Protein AF-A0A1F8F2M6-F1 (afdb_monomer_lite)

Sequence (140 aa):
MSILNFLADRERVKVRYQRGMRVTPGGMDYDENKDYTVIEVINLSRRPVTIKSIGGEYLWKYGGFLSSNSLRDGQVTIEAGKNHSILMEESIILWNDMDSFTAYNVTGKTYRAPVARFYIRWAWYTFKFFKKLFTKKSHP

Radius of gyration: 18.25 Å; chains: 1; bounding box: 55×32×52 Å

Secondary structure (DSSP, 8-state):
--HHHHHHTS--EEEEEEEEEPPPTT-TTS-TTS-EEEEEEEE-SSS-EEEEEEEEEESTTS-EEE-HHHHHH-SEEE-TT-EEEEEEEGGG--GGGEEEEEEEETTS-EEEEE-S-HHHHHHHHHHHHHHHHHHTTS--

pLDDT: mean 86.4, std 11.72, range [45.31, 97.31]

Foldseek 3Di:
DDPVVVVQQDWDKAKDKDWQDADDPDDPPDDRVFIKMKIKIFTQHQAKFKWQFKWFAFADDPGIDTDPQRVVVGIDIAHHGGMDIDIDTPVPDPLVGTQWIWTATPVRDIHTDGSDDPVVVVVRVVVVVVVVVVVVVPDD

Organism: NCBI:txid1802673

Structure (mmCIF, N/CA/C/O backbone):
data_AF-A0A1F8F2M6-F1
#
_entry.id   AF-A0A1F8F2M6-F1
#
loop_
_atom_site.group_PDB
_atom_site.id
_atom_site.type_symbol
_atom_site.label_atom_id
_atom_site.label_alt_id
_atom_site.label_comp_id
_atom_site.label_asym_id
_atom_site.label_entity_id
_atom_site.label_seq_id
_atom_site.pdbx_PDB_ins_code
_atom_site.Cartn_x
_atom_site.Cartn_y
_atom_site.Cartn_z
_atom_site.occupancy
_atom_site.B_iso_or_equiv
_atom_site.auth_seq_id
_atom_site.auth_comp_id
_atom_site.auth_asym_id
_atom_site.auth_atom_id
_atom_site.pdbx_PDB_model_num
ATOM 1 N N . MET A 1 1 ? -19.233 -1.543 28.646 1.00 54.22 1 MET A N 1
ATOM 2 C CA . MET A 1 1 ? -19.002 -1.934 27.234 1.00 54.22 1 MET A CA 1
ATOM 3 C C . MET A 1 1 ? -18.451 -3.349 27.209 1.00 54.22 1 MET A C 1
ATOM 5 O O . MET A 1 1 ? -17.463 -3.590 27.888 1.00 54.22 1 MET A O 1
ATOM 9 N N . SER A 1 2 ? -19.082 -4.285 26.495 1.00 71.38 2 SER A N 1
ATOM 10 C CA . SER A 1 2 ? -18.561 -5.655 26.373 1.00 71.38 2 SER A CA 1
ATOM 11 C C . SER A 1 2 ? -17.350 -5.703 25.425 1.00 71.38 2 SER A C 1
ATOM 13 O O . SER A 1 2 ? -17.235 -4.887 24.509 1.00 71.38 2 SER A O 1
ATOM 15 N N . ILE A 1 3 ? -16.457 -6.677 25.620 1.00 70.62 3 ILE A N 1
ATOM 16 C CA . ILE A 1 3 ? -15.261 -6.914 24.783 1.00 70.62 3 ILE A CA 1
ATOM 17 C C . ILE A 1 3 ? -15.631 -7.117 23.300 1.00 70.62 3 ILE A C 1
ATOM 19 O O . ILE A 1 3 ? -14.899 -6.694 22.405 1.00 70.62 3 ILE A O 1
ATOM 23 N N . LEU A 1 4 ? -16.803 -7.700 23.035 1.00 66.81 4 LEU A N 1
ATOM 24 C CA . LEU A 1 4 ? -17.357 -7.885 21.691 1.00 66.81 4 LEU A CA 1
ATOM 25 C C . LEU A 1 4 ? -17.573 -6.555 20.956 1.00 66.81 4 LEU A C 1
ATOM 27 O O . LEU A 1 4 ? -17.226 -6.446 19.781 1.00 66.81 4 LEU A O 1
ATOM 31 N N . ASN A 1 5 ? -18.070 -5.529 21.653 1.00 69.69 5 ASN A N 1
ATOM 32 C CA . ASN A 1 5 ? -18.255 -4.206 21.058 1.00 69.69 5 ASN A CA 1
ATOM 33 C C . ASN A 1 5 ? -16.908 -3.544 20.756 1.00 69.69 5 ASN A C 1
ATOM 35 O O . ASN A 1 5 ? -16.750 -2.953 19.696 1.00 69.69 5 ASN A O 1
ATOM 39 N N . PHE A 1 6 ? -15.912 -3.708 21.629 1.00 70.19 6 PHE A N 1
ATOM 40 C CA . PHE A 1 6 ? -14.571 -3.159 21.411 1.00 70.19 6 PHE A CA 1
ATOM 41 C C . PHE A 1 6 ? -13.874 -3.764 20.179 1.00 70.19 6 PHE A C 1
ATOM 43 O O . PHE A 1 6 ? -13.258 -3.047 19.392 1.00 70.19 6 PHE A O 1
ATOM 50 N N . LEU A 1 7 ? -13.998 -5.079 19.971 1.00 67.69 7 LEU A N 1
ATOM 51 C CA . LEU A 1 7 ? -13.432 -5.751 18.796 1.00 67.69 7 LEU A CA 1
ATOM 52 C C . LEU A 1 7 ? -14.165 -5.385 17.499 1.00 67.69 7 LEU A C 1
ATOM 54 O O . LEU A 1 7 ? -13.523 -5.255 16.455 1.00 67.69 7 LEU A O 1
ATOM 58 N N . ALA A 1 8 ? -15.487 -5.204 17.563 1.00 67.56 8 ALA A N 1
ATOM 59 C CA . ALA A 1 8 ? -16.301 -4.791 16.422 1.00 67.56 8 ALA A CA 1
ATOM 60 C C . ALA A 1 8 ? -16.034 -3.340 15.988 1.00 67.56 8 ALA A C 1
ATOM 62 O O . ALA A 1 8 ? -16.182 -3.017 14.810 1.00 67.56 8 ALA A O 1
ATOM 63 N N . ASP A 1 9 ? -15.633 -2.483 16.926 1.00 76.38 9 ASP A N 1
ATOM 64 C CA . ASP A 1 9 ? -15.401 -1.052 16.696 1.00 76.38 9 ASP A CA 1
ATOM 65 C C . ASP A 1 9 ? -13.936 -0.722 16.361 1.00 76.38 9 ASP A C 1
ATOM 67 O O . ASP A 1 9 ? -13.563 0.430 16.131 1.00 76.38 9 ASP A O 1
ATOM 71 N N . ARG A 1 10 ? -13.078 -1.747 16.316 1.00 82.69 10 ARG A N 1
ATOM 72 C CA . ARG A 1 10 ? -11.682 -1.588 15.925 1.00 82.69 10 ARG A CA 1
ATOM 73 C C . ARG A 1 10 ? -11.597 -1.185 14.457 1.00 82.69 10 ARG A C 1
ATOM 75 O O . ARG A 1 10 ? -12.240 -1.771 13.591 1.00 82.69 10 ARG A O 1
ATOM 82 N N . GLU A 1 11 ? -10.714 -0.237 14.173 1.00 86.94 11 GLU A N 1
ATOM 83 C CA . GLU A 1 11 ? -10.402 0.173 12.809 1.00 86.94 11 GLU A CA 1
ATOM 84 C C . GLU A 1 11 ? -9.825 -0.998 11.996 1.00 86.94 11 GLU A C 1
ATOM 86 O O . GLU A 1 11 ? -8.799 -1.595 12.371 1.00 86.94 11 GLU A O 1
ATOM 91 N N . ARG A 1 12 ? -10.476 -1.310 10.872 1.00 91.69 12 ARG A N 1
ATOM 92 C CA . ARG A 1 12 ? -10.121 -2.415 9.976 1.00 91.69 12 ARG A CA 1
ATOM 93 C C . ARG A 1 12 ? -10.093 -1.896 8.550 1.00 91.69 12 ARG A C 1
ATOM 95 O O . ARG A 1 12 ? -11.132 -1.692 7.942 1.00 91.69 12 ARG A O 1
ATOM 102 N N . VAL A 1 13 ? -8.895 -1.746 8.003 1.00 95.19 13 VAL A N 1
ATOM 103 C CA . VAL A 1 13 ? -8.692 -1.384 6.601 1.00 95.19 13 VAL A CA 1
ATOM 104 C C . VAL A 1 13 ? -7.987 -2.527 5.892 1.00 95.19 13 VAL A C 1
ATOM 106 O O . VAL A 1 13 ? -7.055 -3.129 6.435 1.00 95.19 13 VAL A O 1
ATOM 109 N 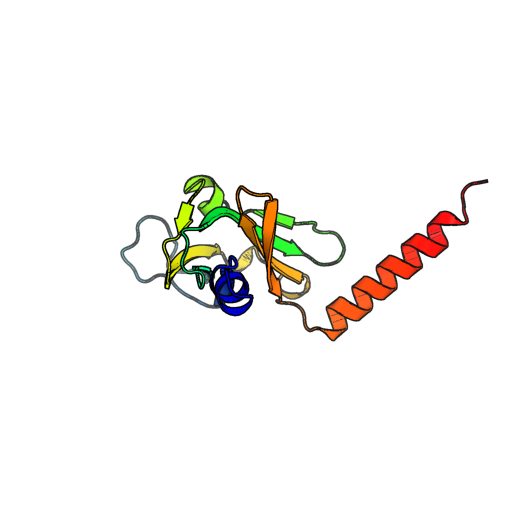N . LYS A 1 14 ? -8.447 -2.838 4.682 1.00 96.56 14 LYS A N 1
ATOM 110 C CA . LYS A 1 14 ? -7.842 -3.839 3.807 1.00 96.56 14 LYS A CA 1
ATOM 111 C C . LYS A 1 14 ? -7.296 -3.151 2.566 1.00 96.56 14 LYS A C 1
ATOM 113 O O . LYS A 1 14 ? -8.037 -2.467 1.873 1.00 96.56 14 LYS A O 1
ATOM 118 N N . VAL A 1 15 ? -6.023 -3.386 2.276 1.00 97.25 15 VAL A N 1
ATOM 119 C CA . VAL A 1 15 ? -5.413 -2.999 1.002 1.00 97.25 15 VAL A CA 1
ATOM 120 C C . VAL A 1 15 ? -5.504 -4.191 0.048 1.00 97.25 15 VAL A C 1
ATOM 122 O O . VAL A 1 15 ? -5.306 -5.340 0.458 1.00 97.25 15 VAL A O 1
ATOM 125 N N . ARG A 1 16 ? -5.845 -3.936 -1.212 1.00 97.19 16 ARG A N 1
ATOM 126 C CA . ARG A 1 16 ? -5.834 -4.904 -2.315 1.00 97.19 16 ARG A CA 1
ATOM 127 C C . ARG A 1 16 ? -5.133 -4.280 -3.508 1.00 97.19 16 ARG A C 1
ATOM 129 O O . ARG A 1 16 ? -5.051 -3.063 -3.608 1.00 97.19 16 ARG A O 1
ATOM 136 N N . TYR A 1 17 ? -4.658 -5.119 -4.412 1.00 96.12 17 TYR A N 1
ATOM 137 C CA . TYR A 1 17 ? -4.135 -4.658 -5.684 1.00 96.12 17 TYR A CA 1
ATOM 138 C C . TYR A 1 17 ? -4.538 -5.609 -6.811 1.00 96.12 17 TYR A C 1
ATOM 140 O O . TYR A 1 17 ? -4.775 -6.796 -6.567 1.00 96.12 17 TYR A O 1
ATOM 148 N N . GLN A 1 18 ? -4.631 -5.075 -8.025 1.00 96.31 18 GLN A N 1
ATOM 149 C CA . GLN A 1 18 ? -4.912 -5.806 -9.261 1.00 96.31 18 GLN A CA 1
ATOM 150 C C . GLN A 1 18 ? -3.951 -5.316 -10.344 1.00 96.31 18 GLN A C 1
ATOM 152 O O . GLN A 1 18 ? -3.708 -4.116 -10.437 1.00 96.31 18 GLN A O 1
ATOM 157 N N . ARG A 1 19 ? -3.382 -6.242 -11.117 1.00 94.50 19 ARG A N 1
ATOM 158 C CA . ARG A 1 19 ? -2.354 -5.990 -12.141 1.00 94.50 19 ARG A CA 1
ATOM 159 C C . ARG A 1 19 ? -2.927 -6.169 -13.540 1.00 94.50 19 ARG A C 1
ATOM 161 O O . ARG A 1 19 ? -3.928 -6.869 -13.682 1.00 94.50 19 ARG A O 1
ATOM 168 N N . GLY A 1 20 ? -2.252 -5.619 -14.544 1.00 93.69 20 GLY A N 1
ATOM 169 C CA . GLY A 1 20 ? -2.591 -5.808 -15.953 1.00 93.69 20 GLY A CA 1
ATOM 170 C C . GLY A 1 20 ? -3.922 -5.170 -16.338 1.00 93.69 20 GLY A C 1
ATOM 171 O O . GLY A 1 20 ? -4.640 -5.709 -17.178 1.00 93.69 20 GLY A O 1
ATOM 172 N N . MET A 1 21 ? -4.292 -4.067 -15.685 1.00 92.19 21 MET A N 1
ATOM 173 C CA . MET A 1 21 ? -5.545 -3.369 -15.954 1.00 92.19 21 MET A CA 1
ATOM 174 C C . MET A 1 21 ? -5.306 -2.288 -17.001 1.00 92.19 21 MET A C 1
ATOM 176 O O . MET A 1 21 ? -4.413 -1.463 -16.839 1.00 92.19 21 MET A O 1
ATOM 180 N N . ARG A 1 22 ? -6.127 -2.248 -18.048 1.00 89.31 22 ARG A N 1
ATOM 181 C CA . ARG A 1 22 ? -6.118 -1.154 -19.026 1.00 89.31 22 ARG A CA 1
ATOM 182 C C . ARG A 1 22 ? -7.270 -0.206 -18.771 1.00 89.31 22 ARG A C 1
ATOM 184 O O . ARG A 1 22 ? -8.343 -0.628 -18.337 1.00 89.31 22 ARG A O 1
ATOM 191 N N . VAL A 1 23 ? -7.036 1.071 -19.037 1.00 86.31 23 VAL A N 1
ATOM 192 C CA . VAL A 1 23 ? -8.092 2.080 -19.006 1.00 86.31 23 VAL A CA 1
ATOM 193 C C . VAL A 1 23 ? -8.792 2.072 -20.360 1.00 86.31 23 VAL A C 1
ATOM 195 O O . VAL A 1 23 ? -8.143 2.009 -21.400 1.00 86.31 23 VAL A O 1
ATOM 198 N N . THR A 1 24 ? -10.122 2.086 -20.347 1.00 82.25 24 THR A N 1
ATOM 199 C CA . THR A 1 24 ? -10.923 2.182 -21.570 1.00 82.25 24 THR A CA 1
ATOM 200 C C . THR A 1 24 ? -10.882 3.614 -22.115 1.00 82.25 24 THR A C 1
ATOM 202 O O . THR A 1 24 ? -10.924 4.550 -21.308 1.00 82.25 24 THR A O 1
ATOM 205 N N . PRO A 1 25 ? -10.885 3.805 -23.447 1.00 67.50 25 PRO A N 1
ATOM 206 C CA . PRO A 1 25 ? -10.997 5.122 -24.057 1.00 67.50 25 PRO A CA 1
ATOM 207 C C . PRO A 1 25 ? -12.132 5.969 -23.491 1.00 67.50 25 PRO A C 1
ATOM 209 O O . PRO A 1 25 ? -13.283 5.531 -23.446 1.00 67.50 25 PRO A O 1
ATOM 212 N N . GLY A 1 26 ? -11.795 7.189 -23.054 1.00 64.88 26 GLY A N 1
ATOM 213 C CA . GLY A 1 26 ? -12.752 8.172 -22.527 1.00 64.88 26 GLY A CA 1
ATOM 214 C C . GLY A 1 26 ? -12.392 8.825 -21.185 1.00 64.88 26 GLY A C 1
ATOM 215 O O . GLY A 1 26 ? -13.118 9.715 -20.744 1.00 64.88 26 GLY A O 1
ATOM 216 N N . GLY A 1 27 ? -11.292 8.428 -20.532 1.00 59.34 27 GLY A N 1
ATOM 217 C CA . GLY A 1 27 ? -10.771 9.082 -19.321 1.00 59.34 27 GLY A CA 1
ATOM 218 C C . GLY A 1 27 ? -9.592 10.009 -19.635 1.00 59.34 27 GLY A C 1
ATOM 219 O O . GLY A 1 27 ? -8.603 9.561 -20.194 1.00 59.34 27 GLY A O 1
ATOM 220 N N . MET A 1 28 ? -9.673 11.291 -19.264 1.00 59.69 28 MET A N 1
ATOM 221 C CA . MET A 1 28 ? -8.742 12.343 -19.725 1.00 59.69 28 MET A CA 1
ATOM 222 C C . MET A 1 28 ? -7.286 12.254 -19.210 1.00 59.69 28 MET A C 1
ATOM 224 O O . MET A 1 28 ? -6.439 12.978 -19.721 1.00 59.69 28 MET A O 1
ATOM 228 N N . ASP A 1 29 ? -6.973 11.375 -18.252 1.00 76.44 29 ASP A N 1
ATOM 229 C CA . ASP A 1 29 ? -5.689 11.403 -17.520 1.00 76.44 29 ASP A CA 1
ATOM 230 C C . ASP A 1 29 ? -4.799 10.156 -17.701 1.00 76.44 29 ASP A C 1
ATOM 232 O O . ASP A 1 29 ? -3.677 10.131 -17.191 1.00 76.44 29 ASP A O 1
ATOM 236 N N . TYR A 1 30 ? -5.269 9.108 -18.388 1.00 80.56 30 TYR A N 1
ATOM 237 C CA . TYR A 1 30 ? -4.553 7.828 -18.481 1.00 80.56 30 TYR A CA 1
ATOM 238 C C . TYR A 1 30 ? -4.408 7.358 -19.929 1.00 80.56 30 TYR A C 1
ATOM 240 O O . TYR A 1 30 ? -5.321 7.503 -20.734 1.00 80.56 30 TYR A O 1
ATOM 248 N N . ASP A 1 31 ? -3.251 6.780 -20.243 1.00 84.62 31 ASP A N 1
ATOM 249 C CA . ASP A 1 31 ? -2.903 6.276 -21.570 1.00 84.62 31 ASP A CA 1
ATOM 250 C C . ASP A 1 31 ? -3.429 4.848 -21.744 1.00 84.62 31 ASP A C 1
ATOM 252 O O . ASP A 1 31 ? -3.007 3.920 -21.057 1.00 84.62 31 ASP A O 1
ATOM 256 N N . GLU A 1 32 ? -4.340 4.665 -22.691 1.00 85.50 32 GLU A N 1
ATOM 257 C CA . GLU A 1 32 ? -4.985 3.385 -23.006 1.00 85.50 32 GLU A CA 1
ATOM 258 C C . GLU A 1 32 ? -3.997 2.296 -23.457 1.00 85.50 32 GLU A C 1
ATOM 260 O O . GLU A 1 32 ? -4.291 1.101 -23.358 1.00 85.50 32 GLU A O 1
ATOM 265 N N . ASN A 1 33 ? -2.811 2.690 -23.934 1.00 88.31 33 ASN A N 1
ATOM 266 C CA . ASN A 1 33 ? -1.772 1.765 -24.388 1.00 88.31 33 ASN A CA 1
ATOM 267 C C . ASN A 1 33 ? -0.894 1.242 -23.247 1.00 88.31 33 ASN A C 1
ATOM 269 O O . ASN A 1 33 ? 0.008 0.434 -23.486 1.00 88.31 33 ASN A O 1
ATOM 273 N N . LYS A 1 34 ? -1.133 1.700 -22.016 1.00 90.69 34 LYS A N 1
ATOM 274 C CA . LYS A 1 34 ? -0.368 1.306 -20.839 1.00 90.69 34 LYS A CA 1
ATOM 275 C C . LYS A 1 34 ? -1.167 0.377 -19.942 1.00 90.69 34 LYS A C 1
ATOM 277 O O . LYS A 1 34 ? -2.378 0.510 -19.771 1.00 90.69 34 LYS A O 1
ATOM 282 N N . ASP A 1 35 ? -0.442 -0.541 -19.317 1.00 93.81 35 ASP A N 1
ATOM 283 C CA . ASP A 1 35 ? -0.987 -1.376 -18.260 1.00 93.81 35 ASP A CA 1
ATOM 284 C C . ASP A 1 35 ? -0.814 -0.667 -16.913 1.00 93.81 35 ASP A C 1
ATOM 286 O O . ASP A 1 35 ? 0.231 -0.084 -16.601 1.00 93.81 35 ASP A O 1
ATOM 290 N N . TYR A 1 36 ? -1.861 -0.729 -16.103 1.00 93.50 36 TYR A N 1
ATOM 291 C CA . TYR A 1 36 ? -1.943 -0.115 -14.793 1.00 93.50 36 TYR A CA 1
ATOM 292 C C . TYR A 1 36 ? -2.183 -1.160 -13.716 1.00 93.50 36 TYR A C 1
ATOM 294 O O . TYR A 1 36 ? -2.847 -2.184 -13.891 1.00 93.50 36 TYR A O 1
ATOM 302 N N . THR A 1 37 ? -1.678 -0.833 -12.538 1.00 95.00 37 THR A N 1
ATOM 303 C CA . THR A 1 37 ? -2.028 -1.483 -11.290 1.00 95.00 37 THR A CA 1
ATOM 304 C C . THR A 1 37 ? -3.059 -0.650 -10.557 1.00 95.00 37 THR A C 1
ATOM 306 O O . THR A 1 37 ? -2.825 0.519 -10.250 1.00 95.00 37 THR A O 1
ATOM 309 N N . VAL A 1 38 ? -4.185 -1.274 -10.232 1.00 95.06 38 VAL A N 1
ATOM 310 C CA . VAL A 1 38 ? -5.186 -0.698 -9.335 1.00 95.06 38 VAL A CA 1
ATOM 311 C C . VAL A 1 38 ? -4.790 -1.060 -7.914 1.00 95.06 38 VAL A C 1
ATOM 313 O O . VAL A 1 38 ? -4.635 -2.243 -7.610 1.00 95.06 38 VAL A O 1
ATOM 316 N N . ILE A 1 39 ? -4.656 -0.074 -7.034 1.00 96.38 39 ILE A N 1
ATOM 317 C CA . ILE A 1 39 ? -4.486 -0.289 -5.594 1.00 96.38 39 ILE A CA 1
ATOM 318 C C . ILE A 1 39 ? -5.756 0.206 -4.915 1.00 96.38 39 ILE A C 1
ATOM 320 O O . ILE A 1 39 ? -6.101 1.380 -5.018 1.00 96.38 39 ILE A O 1
ATOM 324 N N . GLU A 1 40 ? -6.444 -0.687 -4.214 1.00 96.88 40 GLU A N 1
ATOM 325 C CA . GLU A 1 40 ? -7.691 -0.385 -3.516 1.00 96.88 40 GLU A CA 1
ATOM 326 C C . GLU A 1 40 ? -7.471 -0.394 -2.010 1.00 96.88 40 GLU A C 1
ATOM 328 O O . GLU A 1 40 ? -6.919 -1.344 -1.445 1.00 96.88 40 GLU A O 1
ATOM 333 N N . VAL A 1 41 ? -7.977 0.633 -1.341 1.00 97.25 41 VAL A N 1
ATOM 334 C CA . VAL A 1 41 ? -8.030 0.720 0.113 1.00 97.25 41 VAL A CA 1
ATOM 335 C C . VAL A 1 41 ? -9.488 0.653 0.533 1.00 97.25 41 VAL A C 1
ATOM 337 O O . VAL A 1 41 ? -10.288 1.505 0.168 1.00 97.25 41 VAL A O 1
ATOM 340 N N . ILE A 1 42 ? -9.843 -0.389 1.279 1.00 97.31 42 ILE A N 1
ATOM 341 C CA . ILE A 1 42 ? -11.223 -0.706 1.654 1.00 97.31 42 ILE A CA 1
ATOM 342 C C . ILE A 1 42 ? -11.381 -0.519 3.157 1.00 97.31 42 ILE A C 1
ATOM 344 O O . ILE A 1 42 ? -10.676 -1.166 3.942 1.00 97.31 42 ILE A O 1
ATOM 348 N N . ASN A 1 43 ? -12.335 0.315 3.566 1.00 96.69 43 ASN A N 1
ATOM 349 C CA . ASN A 1 43 ? -12.703 0.461 4.966 1.00 96.69 43 ASN A CA 1
ATOM 350 C C . ASN A 1 43 ? -13.707 -0.636 5.360 1.00 96.69 43 ASN A C 1
ATOM 352 O O . ASN A 1 43 ? -14.873 -0.608 4.979 1.00 96.69 43 ASN A O 1
ATOM 356 N N . LEU A 1 44 ? -13.244 -1.613 6.139 1.00 94.50 44 LEU A N 1
ATOM 357 C CA . LEU A 1 44 ? -14.062 -2.688 6.711 1.00 94.50 44 LEU A CA 1
ATOM 358 C C . LEU A 1 44 ? -14.524 -2.375 8.145 1.00 94.50 44 LEU A C 1
ATOM 360 O O . LEU A 1 44 ? -15.180 -3.208 8.772 1.00 94.50 44 LEU A O 1
ATOM 364 N N . SER A 1 45 ? -14.143 -1.222 8.696 1.00 91.00 45 SER A N 1
ATOM 365 C CA . SER A 1 45 ? -14.640 -0.737 9.984 1.00 91.00 45 SER A CA 1
ATOM 366 C C . SER A 1 45 ? -15.986 -0.031 9.842 1.00 91.00 45 SER A C 1
ATOM 368 O O . SER A 1 45 ? -16.392 0.386 8.762 1.00 91.00 45 SER A O 1
ATOM 370 N N . ARG A 1 46 ? -16.673 0.123 10.979 1.00 90.06 46 ARG A N 1
ATOM 371 C CA . ARG A 1 46 ? -17.919 0.897 11.092 1.00 90.06 46 ARG A CA 1
ATOM 372 C C . ARG A 1 46 ? -17.692 2.408 11.156 1.00 90.06 46 ARG A C 1
ATOM 374 O O . ARG A 1 46 ? -18.634 3.166 10.970 1.00 90.06 46 ARG A O 1
ATOM 381 N N . ARG A 1 47 ? -16.462 2.834 11.452 1.00 90.12 47 ARG A N 1
ATOM 382 C CA . ARG A 1 47 ? -16.069 4.240 11.561 1.00 90.12 47 ARG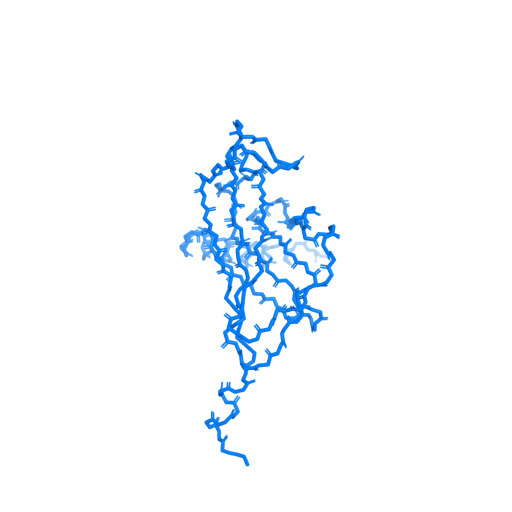 A CA 1
ATOM 383 C C . ARG A 1 47 ? -15.387 4.698 10.272 1.00 90.12 47 ARG A C 1
ATOM 385 O O . ARG A 1 47 ? -14.674 3.883 9.676 1.00 90.12 47 ARG A O 1
ATOM 392 N N . PRO A 1 48 ? -15.550 5.966 9.866 1.00 93.81 48 PRO A N 1
ATOM 393 C CA . PRO A 1 48 ? -14.781 6.537 8.769 1.00 93.81 48 PRO A CA 1
ATOM 394 C C . PRO A 1 48 ? -13.282 6.463 9.064 1.00 93.81 48 PRO A C 1
ATOM 396 O O . PRO A 1 48 ? -12.855 6.609 10.214 1.00 93.81 48 PRO A O 1
ATOM 399 N N . VAL A 1 49 ? -12.483 6.228 8.026 1.00 95.00 49 VAL A N 1
ATOM 400 C CA . VAL A 1 49 ? -11.022 6.181 8.132 1.00 95.00 49 VAL A CA 1
ATOM 401 C C . VAL A 1 49 ? -10.408 7.137 7.132 1.00 95.00 49 VAL A C 1
ATOM 403 O O . VAL A 1 49 ? -10.670 7.032 5.939 1.00 95.00 49 VAL A O 1
ATOM 406 N N . THR A 1 50 ? -9.544 8.026 7.609 1.00 96.50 50 THR A N 1
ATOM 407 C CA . THR A 1 50 ? -8.833 8.968 6.745 1.00 96.50 50 THR A CA 1
ATOM 408 C C . THR A 1 50 ? -7.465 8.419 6.363 1.00 96.50 50 THR A C 1
ATOM 410 O O . THR A 1 50 ? -6.574 8.239 7.198 1.00 96.50 50 THR A O 1
ATOM 413 N N . ILE A 1 51 ? -7.299 8.150 5.073 1.00 96.50 51 ILE A N 1
ATOM 414 C CA . ILE A 1 51 ? -6.036 7.742 4.472 1.00 96.50 51 ILE A CA 1
ATOM 415 C C . ILE A 1 51 ? -5.296 8.999 4.036 1.00 96.50 51 ILE A C 1
ATOM 417 O O . ILE A 1 51 ? -5.829 9.831 3.309 1.00 96.50 51 ILE A O 1
ATOM 421 N N . LYS A 1 52 ? -4.061 9.145 4.514 1.00 95.62 52 LYS A N 1
ATOM 422 C CA . LYS A 1 52 ? -3.183 10.267 4.192 1.00 95.62 52 LYS A CA 1
ATOM 423 C C . LYS A 1 52 ? -2.487 10.071 2.854 1.00 95.62 52 LYS A C 1
ATOM 425 O O . LYS A 1 52 ? -2.338 11.023 2.101 1.00 95.62 52 LYS A O 1
ATOM 430 N N . SER A 1 53 ? -1.983 8.864 2.617 1.00 95.75 53 SER A N 1
ATOM 431 C CA . SER A 1 53 ? -1.279 8.534 1.386 1.00 95.75 53 SER A CA 1
ATOM 432 C C . SER A 1 53 ? -1.258 7.032 1.129 1.00 95.75 53 SER A C 1
ATOM 434 O O . SER A 1 53 ? -1.321 6.215 2.053 1.00 95.75 53 SER A O 1
ATOM 436 N N . ILE A 1 54 ? -1.144 6.673 -0.145 1.00 96.44 54 ILE A N 1
ATOM 437 C CA . ILE A 1 54 ? -1.001 5.307 -0.638 1.00 96.44 54 ILE A CA 1
ATOM 438 C C . ILE A 1 54 ? 0.311 5.211 -1.414 1.00 96.44 54 ILE A C 1
ATOM 440 O O . ILE A 1 54 ? 0.697 6.124 -2.147 1.00 96.44 54 ILE A O 1
ATOM 444 N N . GLY A 1 55 ? 1.006 4.095 -1.249 1.00 94.88 55 GLY A N 1
ATOM 445 C CA . GLY A 1 55 ? 2.286 3.836 -1.882 1.00 94.88 55 GLY A CA 1
ATOM 446 C C . GLY A 1 55 ? 2.680 2.374 -1.777 1.00 94.88 55 GLY A C 1
ATOM 447 O O . GLY A 1 55 ? 1.828 1.484 -1.717 1.00 94.88 55 GLY A O 1
ATOM 448 N N . GLY A 1 56 ? 3.979 2.123 -1.715 1.00 94.44 56 GLY A N 1
ATOM 449 C CA . GLY A 1 56 ? 4.514 0.782 -1.544 1.00 94.44 56 GLY A CA 1
ATOM 450 C C . GLY A 1 56 ? 5.913 0.786 -0.959 1.00 94.44 56 GLY A C 1
ATOM 451 O O . GLY A 1 56 ? 6.593 1.809 -0.896 1.00 94.44 56 GLY A O 1
ATOM 452 N N . GLU A 1 57 ? 6.322 -0.382 -0.493 1.00 93.06 57 GLU A N 1
ATOM 453 C CA . GLU A 1 57 ? 7.641 -0.635 0.067 1.00 93.06 57 GLU A CA 1
ATOM 454 C C . GLU A 1 57 ? 8.327 -1.708 -0.777 1.00 93.06 57 GLU A C 1
ATOM 456 O O . GLU A 1 57 ? 7.752 -2.766 -1.053 1.00 93.06 57 GLU A O 1
ATOM 461 N N . TYR A 1 58 ? 9.566 -1.438 -1.170 1.00 92.19 58 TYR A N 1
ATOM 462 C CA . TYR A 1 58 ? 10.434 -2.411 -1.810 1.00 92.19 58 TYR A CA 1
ATOM 463 C C . TYR A 1 58 ? 11.278 -3.149 -0.766 1.00 92.19 58 TYR A C 1
ATOM 465 O O . TYR A 1 58 ? 11.630 -2.637 0.300 1.00 92.19 58 TYR A O 1
ATOM 473 N N . LEU A 1 59 ? 11.648 -4.372 -1.107 1.00 85.81 59 LEU A N 1
ATOM 474 C CA . LEU A 1 59 ? 12.676 -5.148 -0.448 1.00 85.81 59 LEU A CA 1
ATOM 475 C C . LEU A 1 59 ? 14.063 -4.515 -0.709 1.00 85.81 59 LEU A C 1
ATOM 477 O O . LEU A 1 59 ? 14.294 -3.771 -1.664 1.00 85.81 59 LEU A O 1
ATOM 481 N N . TRP A 1 60 ? 15.033 -4.869 0.135 1.00 74.00 60 TRP A N 1
ATOM 482 C CA . TRP A 1 60 ? 16.458 -4.533 -0.023 1.00 74.00 60 TRP A CA 1
ATOM 483 C C . TRP A 1 60 ? 16.833 -3.042 0.073 1.00 74.00 60 TRP A C 1
ATOM 485 O O . TRP A 1 60 ? 17.253 -2.610 1.149 1.00 74.00 60 TRP A O 1
ATOM 495 N N . LYS A 1 61 ? 16.812 -2.310 -1.053 1.00 68.56 61 LYS A N 1
ATOM 496 C CA . LYS A 1 61 ? 17.575 -1.058 -1.270 1.00 68.56 61 LYS A CA 1
ATOM 497 C C . LYS A 1 61 ? 16.742 0.121 -1.768 1.00 68.56 61 LYS A C 1
ATOM 499 O O . LYS A 1 61 ? 17.172 1.256 -1.605 1.00 68.56 61 LYS A O 1
ATOM 504 N N . TYR A 1 62 ? 15.579 -0.135 -2.359 1.00 72.88 62 TYR A N 1
ATOM 505 C CA . TYR A 1 62 ? 14.818 0.899 -3.067 1.00 72.88 62 TYR A CA 1
ATOM 506 C C . TYR A 1 62 ? 13.906 1.730 -2.150 1.00 72.88 62 TYR A C 1
ATOM 508 O O . TYR A 1 62 ? 13.260 2.665 -2.608 1.00 72.88 62 TYR A O 1
ATOM 516 N N . GLY A 1 63 ? 13.875 1.425 -0.847 1.00 85.06 63 GLY A N 1
ATOM 517 C CA . GLY A 1 63 ? 13.068 2.161 0.123 1.00 85.06 63 GLY A CA 1
ATOM 518 C C . GLY A 1 63 ? 11.570 1.984 -0.123 1.00 85.06 63 GLY A C 1
ATOM 519 O O . GLY A 1 63 ? 11.113 0.889 -0.447 1.00 85.06 63 GLY A O 1
ATOM 520 N N . GLY A 1 64 ? 10.805 3.056 0.068 1.00 89.00 64 GLY A N 1
ATOM 521 C CA . GLY A 1 64 ? 9.384 3.104 -0.261 1.00 89.00 64 GLY A CA 1
ATOM 522 C C . GLY A 1 64 ? 9.090 4.214 -1.261 1.00 89.00 64 GLY A C 1
ATOM 523 O O . GLY A 1 64 ? 9.865 5.158 -1.399 1.00 89.00 64 GLY A O 1
ATOM 524 N N . PHE A 1 65 ? 7.956 4.102 -1.937 1.00 91.75 65 PHE A N 1
ATOM 525 C CA . PHE A 1 65 ? 7.431 5.123 -2.835 1.00 91.75 65 PHE A CA 1
ATOM 526 C C . PHE A 1 65 ? 6.031 5.539 -2.388 1.00 91.75 65 PHE A C 1
ATOM 528 O O . PHE A 1 65 ? 5.323 4.778 -1.727 1.00 91.75 65 PHE A O 1
ATOM 535 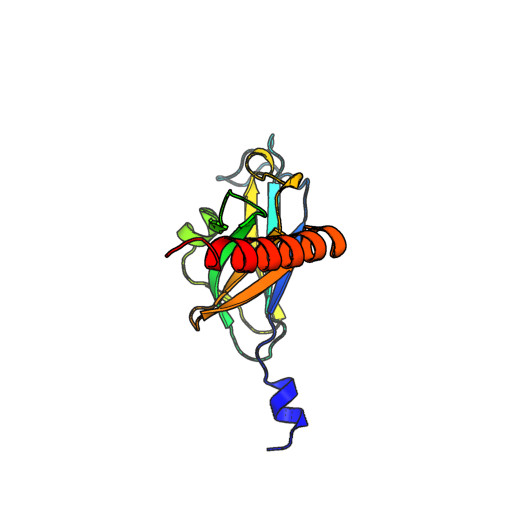N N . LEU A 1 66 ? 5.621 6.742 -2.780 1.00 91.81 66 LEU A N 1
ATOM 536 C CA . LEU A 1 66 ? 4.245 7.218 -2.670 1.00 91.81 66 LEU A CA 1
ATOM 537 C C . LEU A 1 66 ? 3.683 7.394 -4.075 1.00 91.81 66 LEU A C 1
ATOM 539 O O . LEU A 1 66 ? 4.391 7.843 -4.974 1.00 91.81 66 LEU A O 1
ATOM 543 N N . SER A 1 67 ? 2.418 7.032 -4.264 1.00 91.88 67 SER A N 1
ATOM 544 C CA . SER A 1 67 ? 1.737 7.263 -5.532 1.00 91.88 67 SER A CA 1
ATOM 545 C C . SER A 1 67 ? 1.482 8.756 -5.721 1.00 91.88 67 SER A C 1
ATOM 547 O O . SER A 1 67 ? 0.905 9.405 -4.845 1.00 91.88 67 SER A O 1
ATOM 549 N N . SER A 1 68 ? 1.867 9.292 -6.880 1.00 87.75 68 SER A N 1
ATOM 550 C CA . SER A 1 68 ? 1.566 10.673 -7.275 1.00 87.75 68 SER A CA 1
ATOM 551 C C . SER A 1 68 ? 0.064 10.950 -7.280 1.00 87.75 68 SER A C 1
ATOM 553 O O . SER A 1 68 ? -0.354 12.014 -6.836 1.00 87.75 68 SER A O 1
ATOM 555 N N . ASN A 1 69 ? -0.749 9.975 -7.691 1.00 86.44 69 ASN A N 1
ATOM 556 C CA . ASN A 1 69 ? -2.207 10.082 -7.677 1.00 86.44 69 ASN A CA 1
ATOM 557 C C . ASN A 1 69 ? -2.736 10.258 -6.256 1.00 86.44 69 ASN A C 1
ATOM 559 O O . ASN A 1 69 ? -3.526 11.157 -5.998 1.00 86.44 69 ASN A O 1
ATOM 563 N N . SER A 1 70 ? -2.212 9.479 -5.308 1.00 89.25 70 SER A N 1
ATOM 564 C CA . SER A 1 70 ? -2.582 9.647 -3.904 1.00 89.25 70 SER A CA 1
ATOM 565 C C . SER A 1 70 ? -2.126 10.988 -3.326 1.00 89.25 70 SER A C 1
ATOM 567 O O . SER A 1 70 ? -2.801 11.522 -2.454 1.00 89.25 70 SER A O 1
ATOM 569 N N . LEU A 1 71 ? -0.990 11.531 -3.775 1.00 89.56 71 LEU A N 1
ATOM 570 C CA . LEU A 1 71 ? -0.541 12.859 -3.350 1.00 89.56 71 LEU A CA 1
ATOM 571 C C . LEU A 1 71 ? -1.413 13.973 -3.941 1.00 89.56 71 LEU A C 1
ATOM 573 O O . LEU A 1 71 ? -1.679 14.952 -3.249 1.00 89.56 71 LEU A O 1
ATOM 577 N N . ARG A 1 72 ? -1.865 13.810 -5.190 1.00 88.94 72 ARG A N 1
ATOM 578 C CA . ARG A 1 72 ? -2.770 14.739 -5.878 1.00 88.94 72 ARG A CA 1
ATOM 579 C C . ARG A 1 72 ? -4.145 14.779 -5.218 1.00 88.94 72 ARG A C 1
ATOM 581 O O . ARG A 1 72 ? -4.667 15.863 -4.985 1.00 88.94 72 ARG A O 1
ATOM 588 N N . ASP A 1 73 ? -4.694 13.612 -4.894 1.00 88.75 73 ASP A N 1
ATOM 589 C CA . ASP A 1 73 ? -5.999 13.491 -4.238 1.00 88.75 73 ASP A CA 1
ATOM 590 C C . ASP A 1 73 ? -5.952 13.987 -2.780 1.00 88.75 73 ASP A C 1
ATOM 592 O O . ASP A 1 73 ? -6.969 14.382 -2.209 1.00 88.75 73 ASP A O 1
ATOM 596 N N . GLY A 1 74 ? -4.759 14.009 -2.176 1.00 92.00 74 GLY A N 1
ATOM 597 C CA . GLY A 1 74 ? -4.551 14.443 -0.802 1.00 92.00 74 GLY A CA 1
ATOM 598 C C . GLY A 1 74 ? -5.090 13.435 0.214 1.00 92.00 74 GLY A C 1
ATOM 599 O O . GLY A 1 74 ? -5.057 12.223 0.009 1.00 92.00 74 GLY A O 1
ATOM 600 N N . GLN A 1 75 ? -5.549 13.936 1.364 1.00 94.69 75 GLN A N 1
ATOM 601 C CA . GLN A 1 75 ? -6.132 13.075 2.392 1.00 94.69 75 GLN A CA 1
ATOM 602 C C . GLN A 1 75 ? -7.564 12.701 2.014 1.00 94.69 75 GLN A C 1
ATOM 604 O O . GLN A 1 75 ? -8.400 13.578 1.804 1.00 94.69 75 GLN A O 1
ATOM 609 N N . VAL A 1 76 ? -7.863 11.404 2.005 1.00 95.88 76 VAL A N 1
ATOM 610 C CA . VAL A 1 76 ? -9.174 10.881 1.615 1.00 95.88 76 VAL A CA 1
ATOM 611 C C . VAL A 1 76 ? -9.815 10.164 2.794 1.00 95.88 76 VAL A C 1
ATOM 613 O O . VAL A 1 76 ? -9.264 9.200 3.331 1.00 95.88 76 VAL A O 1
ATOM 616 N N . THR A 1 77 ? -11.005 10.612 3.191 1.00 96.94 77 THR A N 1
ATOM 617 C CA . THR A 1 77 ? -11.839 9.899 4.165 1.00 96.94 77 THR A CA 1
ATOM 618 C C . THR A 1 77 ? -12.659 8.832 3.456 1.00 96.94 77 THR A C 1
ATOM 620 O O . THR A 1 77 ? -13.444 9.120 2.558 1.00 96.94 77 THR A O 1
ATOM 623 N N . ILE A 1 78 ? -12.470 7.583 3.872 1.00 96.50 78 ILE A N 1
ATOM 624 C CA . ILE A 1 78 ? -13.179 6.418 3.356 1.00 96.50 78 ILE A CA 1
ATOM 625 C C . ILE A 1 78 ? -14.262 6.043 4.362 1.00 96.50 78 ILE A C 1
ATOM 627 O O . ILE A 1 78 ? -13.970 5.618 5.484 1.00 96.50 78 ILE A O 1
ATOM 631 N N . GLU A 1 79 ? -15.516 6.181 3.950 1.00 96.62 79 GLU A N 1
ATOM 632 C CA . GLU A 1 79 ? -16.682 5.797 4.746 1.00 96.62 79 GLU A CA 1
ATOM 633 C C . GLU A 1 79 ? -16.765 4.281 4.975 1.00 96.62 79 GLU A C 1
ATOM 635 O O . GLU A 1 79 ? -16.141 3.481 4.272 1.00 96.62 79 GLU A O 1
ATOM 640 N N . ALA A 1 80 ? -17.548 3.870 5.972 1.00 94.44 80 ALA A N 1
ATOM 641 C CA . ALA A 1 80 ? -17.718 2.460 6.317 1.00 94.44 80 ALA A CA 1
ATOM 642 C C . ALA A 1 80 ? -18.207 1.628 5.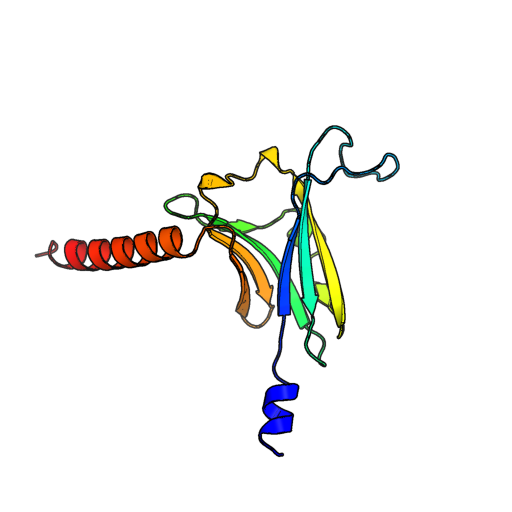115 1.00 94.44 80 ALA A C 1
ATOM 644 O O . ALA A 1 80 ? -19.197 1.962 4.463 1.00 94.44 80 ALA A O 1
ATOM 645 N N . GLY A 1 81 ? -17.508 0.531 4.813 1.00 93.31 81 GLY A N 1
ATOM 646 C CA . GLY A 1 81 ? -17.822 -0.360 3.692 1.00 93.31 81 GLY A CA 1
ATOM 647 C C . GLY A 1 81 ? -17.479 0.197 2.306 1.00 93.31 81 GLY A C 1
ATOM 648 O O . GLY A 1 81 ? -17.720 -0.486 1.311 1.00 93.31 81 GLY A O 1
ATOM 649 N N . LYS A 1 82 ? -16.926 1.411 2.216 1.00 96.88 82 LYS A N 1
ATOM 650 C CA . LYS A 1 82 ? -16.486 2.015 0.954 1.00 96.88 82 LYS A CA 1
ATOM 651 C C . LYS A 1 82 ? -15.008 1.742 0.693 1.00 96.88 82 LYS A C 1
ATOM 653 O O . LYS A 1 82 ? -14.256 1.291 1.564 1.00 96.88 82 LYS A O 1
ATOM 658 N N . ASN A 1 83 ? -14.605 2.007 -0.540 1.00 96.25 83 ASN A N 1
ATOM 659 C CA . ASN A 1 83 ? -13.234 1.909 -0.999 1.00 96.25 83 ASN A CA 1
ATOM 660 C C . ASN A 1 83 ? -12.792 3.204 -1.679 1.00 96.25 83 ASN A C 1
ATOM 662 O O . ASN A 1 83 ? -13.603 3.981 -2.177 1.00 96.25 83 ASN A O 1
ATOM 666 N N . HIS A 1 84 ? -11.484 3.405 -1.690 1.00 96.00 84 HIS A N 1
ATOM 667 C CA . HIS A 1 84 ? -10.819 4.387 -2.527 1.00 96.00 84 HIS A CA 1
ATOM 668 C C . HIS A 1 84 ? -9.743 3.659 -3.326 1.00 96.00 84 HIS A C 1
ATOM 670 O O . HIS A 1 84 ? -9.003 2.841 -2.769 1.00 96.00 84 HIS A O 1
ATOM 676 N N . SER A 1 85 ? -9.691 3.930 -4.624 1.00 94.69 85 SER A N 1
ATOM 677 C CA . SER A 1 85 ? -8.819 3.228 -5.555 1.00 94.69 85 SER A CA 1
ATOM 678 C C . SER A 1 85 ? -7.949 4.230 -6.284 1.00 94.69 85 SER A C 1
ATOM 680 O O . SER A 1 85 ? -8.445 5.240 -6.776 1.00 94.69 85 SER A O 1
ATOM 682 N N . ILE A 1 86 ? -6.666 3.913 -6.383 1.00 93.38 86 ILE A N 1
ATOM 683 C CA . ILE A 1 86 ? -5.719 4.664 -7.197 1.00 93.38 86 ILE A CA 1
ATOM 684 C C . ILE A 1 86 ? -5.189 3.774 -8.313 1.00 93.38 86 ILE A C 1
ATOM 686 O O . ILE A 1 86 ? -5.048 2.558 -8.155 1.00 93.38 86 ILE A O 1
ATOM 690 N N . LEU A 1 87 ? -4.872 4.403 -9.435 1.00 91.62 87 LEU A N 1
ATOM 691 C CA . LEU A 1 87 ? -4.155 3.773 -10.533 1.00 91.62 87 LEU A CA 1
ATOM 692 C C . LEU A 1 87 ? -2.672 4.106 -10.425 1.00 91.62 87 LEU A C 1
ATOM 694 O O . LEU A 1 87 ? -2.297 5.181 -9.956 1.00 91.62 87 LEU A O 1
ATOM 698 N N . MET A 1 88 ? -1.826 3.187 -10.861 1.00 91.69 88 MET A N 1
ATOM 699 C CA . MET A 1 88 ? -0.395 3.416 -10.990 1.00 91.69 88 MET A CA 1
ATOM 700 C C . MET A 1 88 ? 0.115 2.674 -12.213 1.00 91.69 88 MET A C 1
ATOM 702 O O . MET A 1 88 ? -0.269 1.530 -12.428 1.00 91.69 88 MET A O 1
ATOM 706 N N . GLU A 1 89 ? 0.941 3.322 -13.029 1.00 92.12 89 GLU A N 1
ATOM 707 C CA . GLU A 1 89 ? 1.505 2.687 -14.220 1.00 92.12 89 GLU A CA 1
ATOM 708 C C . GLU A 1 89 ? 2.308 1.442 -13.816 1.00 92.12 89 GLU A C 1
ATOM 710 O O . GLU A 1 89 ? 3.101 1.485 -12.876 1.00 92.12 89 GLU A O 1
ATOM 715 N N . GLU A 1 90 ? 2.083 0.309 -14.479 1.00 93.12 90 GLU A N 1
ATOM 716 C CA . GLU A 1 90 ? 2.713 -0.953 -14.081 1.00 93.12 90 GLU A CA 1
ATOM 717 C C . GLU A 1 90 ? 4.205 -1.002 -14.452 1.00 93.12 90 GLU A C 1
ATOM 719 O O . GLU A 1 90 ? 4.990 -1.655 -13.763 1.00 93.12 90 GLU A O 1
ATOM 724 N N . SER A 1 91 ? 4.609 -0.265 -15.492 1.00 92.50 91 SER A N 1
ATOM 725 C CA . SER A 1 91 ? 5.982 -0.220 -16.020 1.00 92.50 91 SER A CA 1
ATOM 726 C C . SER A 1 91 ? 7.012 0.328 -15.021 1.00 92.50 91 SER A C 1
ATOM 728 O O . SER A 1 91 ? 8.180 -0.054 -15.065 1.00 92.50 91 SER A O 1
ATOM 730 N N . ILE A 1 92 ? 6.587 1.196 -14.097 1.00 90.56 92 ILE A N 1
ATOM 731 C CA . ILE A 1 92 ? 7.458 1.823 -13.091 1.00 90.56 92 ILE A CA 1
ATOM 732 C C . ILE A 1 92 ? 7.602 0.978 -11.817 1.00 90.56 92 ILE A C 1
ATOM 734 O O . ILE A 1 92 ? 8.365 1.333 -10.918 1.00 90.56 92 ILE A O 1
ATOM 738 N N . ILE A 1 93 ? 6.859 -0.128 -11.713 1.00 91.06 93 ILE A N 1
ATOM 739 C CA . ILE A 1 93 ? 6.837 -0.984 -10.527 1.00 91.06 93 ILE A CA 1
ATOM 740 C C . ILE A 1 93 ? 7.892 -2.077 -10.662 1.00 91.06 93 ILE A C 1
ATOM 742 O O . ILE A 1 93 ? 7.806 -2.960 -11.518 1.00 91.06 93 ILE A O 1
ATOM 746 N N . LEU A 1 94 ? 8.845 -2.097 -9.731 1.00 91.31 94 LEU A N 1
ATOM 747 C CA . LEU A 1 94 ? 9.824 -3.180 -9.622 1.00 91.31 94 LEU A CA 1
ATOM 748 C C . LEU A 1 94 ? 9.210 -4.385 -8.891 1.00 91.31 94 LEU A C 1
ATOM 750 O O . LEU A 1 94 ? 9.497 -4.644 -7.724 1.00 91.31 94 LEU A O 1
ATOM 754 N N . TRP A 1 95 ? 8.335 -5.127 -9.575 1.00 90.56 95 TRP A N 1
ATOM 755 C CA . TRP A 1 95 ? 7.549 -6.226 -8.989 1.00 90.56 95 TRP A CA 1
ATOM 756 C C . TRP A 1 95 ? 8.367 -7.292 -8.269 1.00 90.56 95 TRP A C 1
ATOM 758 O O . TRP A 1 95 ? 7.956 -7.767 -7.211 1.00 90.56 95 TRP A O 1
ATOM 768 N N . ASN A 1 96 ? 9.511 -7.667 -8.841 1.00 88.69 96 ASN A N 1
ATOM 769 C CA . ASN A 1 96 ? 10.382 -8.701 -8.279 1.00 88.69 96 ASN A CA 1
ATOM 770 C C . ASN A 1 96 ? 10.995 -8.275 -6.940 1.00 88.69 96 ASN A C 1
ATOM 772 O O . ASN A 1 96 ? 11.311 -9.125 -6.109 1.00 88.69 96 ASN A O 1
ATOM 776 N N . ASP A 1 97 ? 11.101 -6.967 -6.721 1.00 88.94 97 ASP A N 1
ATOM 777 C CA . ASP A 1 97 ? 11.672 -6.375 -5.523 1.00 88.94 97 ASP A CA 1
ATOM 778 C C . ASP A 1 97 ? 10.603 -5.814 -4.586 1.00 88.94 97 ASP A C 1
ATOM 780 O O . ASP A 1 97 ? 10.950 -5.222 -3.572 1.00 88.94 97 ASP A O 1
ATOM 784 N N . MET A 1 98 ? 9.307 -5.961 -4.867 1.00 92.00 98 MET A N 1
ATOM 785 C CA . MET A 1 98 ? 8.271 -5.315 -4.059 1.00 92.00 98 MET A CA 1
ATOM 786 C C . MET A 1 98 ? 7.888 -6.137 -2.824 1.00 92.00 98 MET A C 1
ATOM 788 O O . MET A 1 98 ? 7.495 -7.297 -2.935 1.00 92.00 98 MET A O 1
ATOM 792 N N . ASP A 1 99 ? 7.945 -5.528 -1.633 1.00 93.38 99 ASP A N 1
ATOM 793 C CA . ASP A 1 99 ? 7.475 -6.164 -0.396 1.00 93.38 99 ASP A CA 1
ATOM 794 C C . ASP A 1 99 ? 5.953 -6.091 -0.302 1.00 93.38 99 ASP A C 1
ATOM 796 O O . ASP A 1 99 ? 5.276 -7.112 -0.153 1.00 93.38 99 ASP A O 1
ATOM 800 N N . SER A 1 100 ? 5.407 -4.875 -0.373 1.00 95.06 100 SER A N 1
ATOM 801 C CA . SER A 1 100 ? 3.981 -4.630 -0.173 1.00 95.06 100 SER A CA 1
ATOM 802 C C . SER A 1 100 ? 3.512 -3.297 -0.746 1.00 95.06 100 SER A C 1
ATOM 804 O O . SER A 1 100 ? 4.277 -2.340 -0.833 1.00 95.06 100 SER A O 1
ATOM 806 N N . PHE A 1 101 ? 2.223 -3.226 -1.077 1.00 96.94 101 PHE A N 1
ATOM 807 C CA . PHE A 1 101 ? 1.514 -1.954 -1.181 1.00 96.94 101 PHE A CA 1
ATOM 808 C C . PHE A 1 101 ? 1.038 -1.510 0.192 1.00 96.94 101 PHE A C 1
ATOM 810 O O . PHE A 1 101 ? 0.593 -2.337 0.995 1.00 96.94 101 PHE A O 1
ATOM 817 N N . THR A 1 102 ? 1.085 -0.207 0.437 1.00 96.00 102 THR A N 1
ATOM 818 C CA . THR A 1 102 ? 0.887 0.360 1.764 1.00 96.00 102 THR A CA 1
ATOM 819 C C . THR A 1 102 ? -0.051 1.559 1.724 1.00 96.00 102 THR A C 1
ATOM 821 O O . THR A 1 102 ? 0.119 2.458 0.907 1.00 96.00 102 THR A O 1
ATOM 824 N N . AL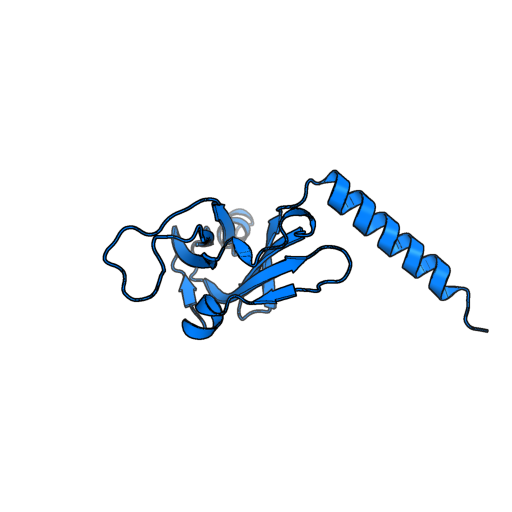A A 1 103 ? -1.016 1.594 2.643 1.00 96.88 103 ALA A N 1
ATOM 825 C CA . ALA A 1 103 ? -1.844 2.761 2.922 1.00 96.88 103 ALA A CA 1
ATOM 826 C C . ALA A 1 103 ? -1.523 3.301 4.321 1.00 96.88 103 ALA A C 1
ATOM 828 O O . ALA A 1 103 ? -1.552 2.557 5.309 1.00 96.88 103 ALA A O 1
ATOM 829 N N . TYR A 1 104 ? -1.227 4.594 4.397 1.00 95.19 104 TYR A N 1
ATOM 830 C CA . TYR A 1 104 ? -0.883 5.299 5.626 1.00 95.19 104 TYR A CA 1
ATOM 831 C C . TYR A 1 104 ? -2.087 6.115 6.097 1.00 95.19 104 TYR A C 1
ATOM 833 O O . TYR A 1 104 ? -2.572 6.987 5.380 1.00 95.19 104 TYR A O 1
ATOM 841 N N . ASN A 1 105 ? -2.579 5.843 7.303 1.00 94.12 105 ASN A N 1
ATOM 842 C CA . ASN A 1 105 ? -3.618 6.642 7.952 1.00 94.12 105 ASN A CA 1
ATOM 843 C C . ASN A 1 105 ? -2.997 7.926 8.544 1.00 94.12 105 ASN A C 1
ATOM 845 O O . ASN A 1 105 ? -1.839 7.932 8.969 1.00 94.12 105 ASN A O 1
ATOM 849 N N . VAL A 1 106 ? -3.779 9.005 8.613 1.00 92.44 106 VAL A N 1
ATOM 850 C CA . VAL A 1 106 ? -3.445 10.255 9.320 1.00 92.44 106 VAL A CA 1
ATOM 851 C C . VAL A 1 106 ? -3.019 10.052 10.782 1.00 92.44 106 VAL A C 1
ATOM 853 O O . VAL A 1 106 ? -2.203 10.816 11.286 1.00 92.44 106 VAL A O 1
ATOM 856 N N . THR A 1 107 ? -3.500 8.999 11.450 1.00 89.06 107 THR A N 1
ATOM 857 C CA . THR A 1 107 ? -3.139 8.649 12.839 1.00 89.06 107 THR A CA 1
ATOM 858 C C . THR A 1 107 ? -1.797 7.916 12.971 1.00 89.06 107 THR A C 1
ATOM 860 O O . THR A 1 107 ? -1.396 7.553 14.074 1.00 89.06 107 THR A O 1
ATOM 863 N N . GLY A 1 108 ? -1.100 7.656 11.858 1.00 86.88 108 GLY A N 1
ATOM 864 C CA . GLY A 1 108 ? 0.177 6.932 11.830 1.00 86.88 108 GLY A CA 1
ATOM 865 C C . GLY A 1 108 ? 0.044 5.410 11.709 1.00 86.88 108 GLY A C 1
ATOM 866 O O . GLY A 1 108 ? 1.049 4.703 11.605 1.00 86.88 108 GLY A O 1
ATOM 867 N N . LYS A 1 109 ? -1.182 4.872 11.674 1.00 92.00 109 LYS A N 1
ATOM 868 C CA . LYS A 1 109 ? -1.404 3.444 11.419 1.00 92.00 109 LYS A CA 1
ATOM 869 C C . LYS A 1 109 ? -1.143 3.105 9.952 1.00 92.00 109 LYS A C 1
ATOM 871 O O . LYS A 1 109 ? -1.496 3.856 9.049 1.00 92.00 109 LYS A O 1
ATOM 876 N N . THR A 1 110 ? -0.532 1.946 9.729 1.00 94.50 110 THR A N 1
ATOM 877 C CA . THR A 1 110 ? -0.118 1.485 8.401 1.00 94.50 110 THR A CA 1
ATOM 878 C C . THR A 1 110 ? -0.827 0.183 8.042 1.00 94.50 110 THR A C 1
ATOM 880 O O . THR A 1 110 ? -0.867 -0.751 8.847 1.00 94.50 110 THR A O 1
ATOM 883 N N . TYR A 1 111 ? -1.359 0.110 6.826 1.00 95.38 111 TYR A N 1
ATOM 884 C CA . TYR A 1 111 ? -2.053 -1.056 6.284 1.00 95.38 111 TYR A CA 1
ATOM 885 C C . TYR A 1 111 ? -1.323 -1.578 5.064 1.00 95.38 111 TYR A C 1
ATOM 887 O O . TYR A 1 111 ? -0.984 -0.795 4.186 1.00 95.38 111 TYR A O 1
ATOM 895 N N . ARG A 1 112 ? -1.085 -2.890 4.998 1.00 95.44 112 ARG A N 1
ATOM 896 C CA . ARG A 1 112 ? -0.238 -3.489 3.961 1.00 95.44 112 ARG A CA 1
ATOM 897 C C . ARG A 1 112 ? -0.943 -4.612 3.218 1.00 95.44 112 ARG A C 1
ATOM 899 O O . ARG A 1 112 ? -1.578 -5.462 3.841 1.00 95.44 112 ARG A O 1
ATOM 906 N N . ALA A 1 113 ? -0.753 -4.642 1.906 1.00 96.25 113 ALA A N 1
ATOM 907 C CA . ALA A 1 113 ? -1.022 -5.787 1.050 1.00 96.25 113 ALA A CA 1
ATOM 908 C C . ALA A 1 113 ? 0.322 -6.363 0.579 1.00 96.25 113 ALA A C 1
ATOM 910 O O . ALA A 1 113 ? 0.979 -5.737 -0.255 1.00 96.25 113 ALA A O 1
ATOM 911 N N . PRO A 1 114 ? 0.775 -7.505 1.127 1.00 94.19 114 PRO A N 1
ATOM 912 C CA . PRO A 1 114 ? 2.038 -8.101 0.718 1.00 94.19 114 PRO A CA 1
ATOM 913 C C . PRO A 1 114 ? 1.982 -8.562 -0.737 1.00 94.19 114 PRO A C 1
ATOM 915 O O . PRO A 1 114 ? 1.006 -9.177 -1.160 1.00 94.19 114 PRO A O 1
ATOM 918 N N . VAL A 1 115 ? 3.058 -8.275 -1.462 1.00 93.25 115 VAL A N 1
ATOM 919 C CA . VAL A 1 115 ? 3.298 -8.715 -2.840 1.00 93.25 115 VAL A CA 1
ATOM 920 C C . VAL A 1 115 ? 4.303 -9.862 -2.834 1.00 93.25 115 VAL A C 1
ATOM 922 O O . VAL A 1 115 ? 4.070 -10.905 -3.445 1.00 93.25 115 VAL A O 1
ATOM 925 N N . ALA A 1 116 ? 5.394 -9.708 -2.080 1.00 89.81 116 ALA A N 1
ATOM 926 C CA . ALA A 1 116 ? 6.384 -10.758 -1.915 1.00 89.81 116 ALA A CA 1
ATOM 927 C C . ALA A 1 116 ? 5.812 -11.973 -1.170 1.00 89.81 116 ALA A C 1
ATOM 929 O O . ALA A 1 116 ? 5.082 -11.863 -0.177 1.00 89.81 116 ALA A O 1
ATOM 930 N N . ARG A 1 117 ? 6.221 -13.165 -1.615 1.00 86.88 117 ARG A N 1
ATOM 931 C CA . ARG A 1 117 ? 5.889 -14.430 -0.950 1.00 86.88 117 ARG A CA 1
ATOM 932 C C . ARG A 1 117 ? 6.463 -14.453 0.467 1.00 86.88 117 ARG A C 1
ATOM 934 O O . ARG A 1 117 ? 7.568 -13.965 0.707 1.00 86.88 117 ARG A O 1
ATOM 941 N N . PHE A 1 118 ? 5.743 -15.082 1.397 1.00 85.19 118 PHE A N 1
ATOM 942 C CA . PHE A 1 118 ? 6.090 -15.066 2.823 1.00 85.19 118 PHE A CA 1
ATOM 943 C C . PHE A 1 118 ? 7.534 -15.517 3.105 1.00 85.19 118 PHE A C 1
ATOM 945 O O . PHE A 1 118 ? 8.198 -14.921 3.947 1.00 85.19 118 PHE A O 1
ATOM 952 N N . TYR A 1 119 ? 8.040 -16.525 2.386 1.00 81.50 119 TYR A N 1
ATOM 953 C CA . TYR A 1 119 ? 9.381 -17.069 2.613 1.00 81.50 119 TYR A CA 1
ATOM 954 C C . TYR A 1 119 ? 10.491 -16.113 2.159 1.00 81.50 119 TYR A C 1
ATOM 956 O O . TYR A 1 119 ? 11.532 -16.052 2.805 1.00 81.50 119 TYR A O 1
ATOM 964 N N . ILE A 1 120 ? 10.259 -15.318 1.107 1.00 84.50 120 ILE A N 1
ATOM 965 C CA . ILE A 1 120 ? 11.201 -14.283 0.647 1.00 84.50 120 ILE A CA 1
ATOM 966 C C . ILE A 1 120 ? 11.294 -13.188 1.708 1.00 84.50 120 ILE A C 1
ATOM 968 O O . ILE A 1 120 ? 12.385 -12.787 2.112 1.00 84.50 120 ILE A O 1
ATOM 972 N N . ARG A 1 121 ? 10.137 -12.760 2.226 1.00 83.06 121 ARG A N 1
ATOM 973 C CA . ARG A 1 121 ? 10.057 -11.769 3.306 1.00 83.06 121 ARG A CA 1
ATOM 974 C C . ARG A 1 121 ? 10.748 -12.275 4.564 1.00 83.06 121 ARG A C 1
ATOM 976 O O . ARG A 1 121 ? 11.534 -11.554 5.168 1.00 83.06 121 ARG A O 1
ATOM 983 N N . TRP A 1 122 ? 10.480 -13.522 4.949 1.00 84.50 122 TRP A N 1
ATOM 984 C CA . TRP A 1 122 ? 11.077 -14.132 6.131 1.00 84.50 122 TRP A CA 1
ATOM 985 C C . TRP A 1 122 ? 12.599 -14.234 6.010 1.00 84.50 122 TRP A C 1
ATOM 987 O O . TRP A 1 122 ? 13.298 -13.761 6.903 1.00 84.50 122 TRP A O 1
ATOM 997 N N . AL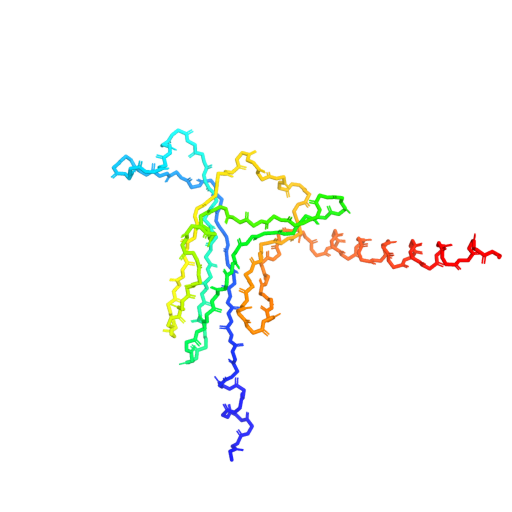A A 1 123 ? 13.109 -14.750 4.886 1.00 84.75 123 ALA A N 1
ATOM 998 C CA . ALA A 1 123 ? 14.543 -14.805 4.602 1.00 84.75 123 ALA A CA 1
ATOM 999 C C . ALA A 1 123 ? 15.197 -13.413 4.659 1.00 84.75 123 ALA A C 1
ATOM 1001 O O . ALA A 1 123 ? 16.311 -13.258 5.156 1.00 84.75 123 ALA A O 1
ATOM 1002 N N . TRP A 1 124 ? 14.492 -12.373 4.207 1.00 79.00 124 TRP A N 1
ATOM 1003 C CA . TRP A 1 124 ? 14.980 -11.003 4.311 1.00 79.00 124 TRP A CA 1
ATOM 1004 C C . TRP A 1 124 ? 15.015 -10.486 5.753 1.00 79.00 124 TRP A C 1
ATOM 1006 O O . TRP A 1 124 ? 16.029 -9.931 6.181 1.00 79.00 124 TRP A O 1
ATOM 1016 N N . TYR A 1 125 ? 13.935 -10.657 6.520 1.00 79.56 125 TYR A N 1
ATOM 1017 C CA . TYR A 1 125 ? 13.892 -10.197 7.910 1.00 79.56 125 TYR A CA 1
ATOM 1018 C C . TYR A 1 125 ? 14.957 -10.889 8.764 1.00 79.56 125 TYR A C 1
ATOM 1020 O O . TYR A 1 125 ? 15.612 -10.222 9.569 1.00 79.56 125 TYR A O 1
ATOM 1028 N N . THR A 1 126 ? 15.181 -12.189 8.554 1.00 82.56 126 THR A N 1
ATOM 1029 C CA . THR A 1 126 ? 16.247 -12.932 9.235 1.00 82.56 126 THR A CA 1
ATOM 1030 C C . THR A 1 126 ? 17.623 -12.438 8.797 1.00 82.56 126 THR A C 1
ATOM 1032 O O . THR A 1 126 ? 18.428 -12.074 9.654 1.00 82.56 126 THR A O 1
ATOM 1035 N N . PHE A 1 127 ? 17.884 -12.301 7.493 1.00 82.75 127 PHE A N 1
ATOM 1036 C CA . PHE A 1 127 ? 19.158 -11.771 6.995 1.00 82.75 127 PHE A CA 1
ATOM 1037 C C . PHE A 1 127 ? 19.457 -10.359 7.523 1.00 82.75 127 PHE A C 1
ATOM 1039 O O . PHE A 1 127 ? 20.565 -10.087 7.984 1.00 82.75 127 PHE A O 1
ATOM 1046 N N . LYS A 1 128 ? 18.471 -9.453 7.521 1.00 78.12 128 LYS A N 1
ATOM 1047 C CA . LYS A 1 128 ? 18.604 -8.088 8.057 1.00 78.12 128 LYS A CA 1
ATOM 1048 C C . LYS A 1 128 ? 18.908 -8.096 9.555 1.00 78.12 128 LYS A C 1
ATOM 1050 O O . LYS A 1 128 ? 19.740 -7.310 10.013 1.00 78.12 128 LYS A O 1
ATOM 1055 N N . PHE A 1 129 ? 18.244 -8.971 10.309 1.00 80.38 129 PHE A N 1
ATOM 1056 C CA . PHE A 1 129 ? 18.483 -9.149 11.738 1.00 80.38 129 PHE A CA 1
ATOM 1057 C C . PHE A 1 129 ? 19.917 -9.623 12.010 1.00 80.38 129 PHE A C 1
ATOM 1059 O O . PHE A 1 129 ? 20.628 -8.987 12.791 1.00 80.38 129 PHE A O 1
ATOM 1066 N N . PHE A 1 130 ? 20.380 -10.655 11.298 1.00 81.31 130 PHE A N 1
ATOM 1067 C CA . PHE A 1 130 ? 21.752 -11.150 11.417 1.00 81.31 130 PHE A CA 1
ATOM 1068 C C . PHE A 1 130 ? 22.780 -10.105 10.988 1.00 81.31 130 PHE A C 1
ATOM 1070 O O . PHE A 1 130 ? 23.717 -9.838 11.736 1.00 81.31 130 PHE A O 1
ATOM 1077 N N . LYS A 1 131 ? 22.583 -9.426 9.852 1.00 79.38 131 LYS A N 1
ATOM 1078 C CA . LYS A 1 131 ? 23.482 -8.352 9.405 1.00 79.38 131 LYS A CA 1
ATOM 1079 C C . LYS A 1 131 ? 23.648 -7.280 10.484 1.00 79.38 131 LYS A C 1
ATOM 1081 O O . LYS A 1 131 ? 24.776 -6.919 10.793 1.00 79.38 131 LYS A O 1
ATOM 1086 N N . LYS A 1 132 ? 22.547 -6.830 11.104 1.00 77.38 132 LYS A N 1
ATOM 1087 C CA . LYS A 1 132 ? 22.570 -5.830 12.187 1.00 77.38 132 LYS A CA 1
ATOM 1088 C C . LYS A 1 132 ? 23.335 -6.316 13.425 1.00 77.38 132 LYS A C 1
ATOM 1090 O O . LYS A 1 132 ? 24.026 -5.516 14.057 1.00 77.38 132 LYS A O 1
ATOM 1095 N N . LEU A 1 133 ? 23.214 -7.599 13.769 1.00 73.94 133 LEU A N 1
ATOM 1096 C CA . LEU A 1 133 ? 23.954 -8.223 14.872 1.00 73.94 133 LEU A CA 1
ATOM 1097 C C . LEU A 1 133 ? 25.462 -8.273 14.596 1.00 73.94 133 LEU A C 1
ATOM 1099 O O . LEU A 1 133 ? 26.246 -7.924 15.476 1.00 73.94 133 LEU A O 1
ATOM 1103 N N . PHE A 1 134 ? 25.868 -8.647 13.381 1.00 70.81 134 PHE A N 1
ATOM 1104 C CA . PHE A 1 134 ? 27.284 -8.746 13.015 1.00 70.81 134 PHE A CA 1
ATOM 1105 C C . PHE A 1 134 ? 27.950 -7.378 12.797 1.00 70.81 134 PHE A C 1
ATOM 1107 O O . PHE A 1 134 ? 29.109 -7.216 13.159 1.00 70.81 134 PHE A O 1
ATOM 1114 N N . THR A 1 135 ? 27.224 -6.360 12.323 1.00 64.38 135 THR A N 1
ATOM 1115 C CA . THR A 1 135 ? 27.757 -4.985 12.208 1.00 64.38 135 THR A CA 1
ATOM 1116 C C . THR A 1 135 ? 27.896 -4.259 13.547 1.00 64.38 135 THR A C 1
ATOM 1118 O O . THR A 1 135 ? 28.640 -3.293 13.642 1.00 64.38 135 THR A O 1
ATOM 1121 N N . LYS A 1 136 ? 27.195 -4.692 14.606 1.00 57.50 136 LYS A N 1
ATOM 1122 C CA . LYS A 1 136 ? 27.343 -4.091 15.945 1.00 57.50 136 LYS A CA 1
ATOM 1123 C C . LYS A 1 136 ? 28.621 -4.520 16.675 1.00 57.50 136 LYS A C 1
ATOM 1125 O O . LYS A 1 136 ? 28.957 -3.901 17.676 1.00 57.50 136 LYS A O 1
ATOM 1130 N N . LYS A 1 137 ? 29.322 -5.557 16.202 1.00 52.81 137 LYS A N 1
ATOM 1131 C CA . LYS A 1 137 ? 30.560 -6.068 16.819 1.00 52.81 137 LYS A CA 1
ATOM 1132 C C . LYS A 1 137 ? 31.850 -5.431 16.276 1.00 52.81 137 LYS A C 1
ATOM 1134 O O . LYS A 1 137 ? 32.923 -5.837 16.700 1.00 52.81 137 LYS A O 1
ATOM 1139 N N . SER A 1 138 ? 31.769 -4.464 15.359 1.00 51.72 138 SER A N 1
ATOM 1140 C CA . SER A 1 138 ? 32.934 -3.927 14.633 1.00 51.72 138 SER A CA 1
ATOM 1141 C C . SER A 1 138 ? 33.282 -2.462 14.932 1.00 51.72 138 SER A C 1
ATOM 1143 O O . SER A 1 138 ? 34.002 -1.851 14.149 1.00 51.72 138 SER A O 1
ATOM 1145 N N . HIS A 1 139 ? 32.801 -1.890 16.037 1.00 45.31 139 HIS A N 1
ATOM 1146 C CA . HIS A 1 139 ? 33.282 -0.595 16.530 1.00 45.31 139 HIS A CA 1
ATOM 1147 C C . HIS A 1 139 ? 33.957 -0.782 17.898 1.00 45.31 139 HIS A C 1
ATOM 1149 O O . HIS A 1 139 ? 33.233 -0.890 18.891 1.00 45.31 139 HIS A O 1
ATOM 1155 N N . PRO A 1 140 ? 35.299 -0.921 17.938 1.00 46.41 140 PRO A N 1
ATOM 1156 C CA . PRO A 1 140 ? 36.099 -0.598 19.119 1.00 46.41 140 PRO A CA 1
ATOM 1157 C C . PRO A 1 140 ? 36.085 0.910 19.407 1.00 46.41 140 PRO A C 1
ATOM 1159 O O . PRO A 1 140 ? 35.904 1.696 18.446 1.00 46.41 140 PRO A O 1
#